Protein AF-A0A7V5XCW7-F1 (afdb_monomer_lite)

pLDDT: mean 86.83, std 17.95, range [37.19, 98.44]

Sequence (97 aa):
MDGVPGKDADSRPETGFDDSINLLIADVEACLPAAGDDREAQLQREVFRERCNQALALAKRLGRAAEQERMLLDGDAYRARHALMLSRDFFWRRARR

Secondary structure (DSSP, 8-state):
----------------HHHHHHHHHHHHHHHTTTS--SHHHHHHHHHHHHHHHHHHHHHHHHTT--HHHHHHHHHHHHHHHHHHHHHHHHHHHHHT-

Foldseek 3Di:
DDDDPDDPPVCPPPQQLQSLLVVLLVLLVVLLVQLDDDPVSVVLVVQLVVLSVQSVVLSVCCVVDDPVVVVVCVVVSVVSSVSSVVSNVNSVVSSVD

Structure (mmCIF, N/CA/C/O backbone):
data_AF-A0A7V5XCW7-F1
#
_entry.id   AF-A0A7V5XCW7-F1
#
loop_
_atom_site.group_PDB
_atom_site.id
_atom_site.type_symbol
_atom_site.label_atom_id
_atom_site.label_alt_id
_atom_site.label_comp_id
_atom_site.label_asym_id
_atom_site.label_entity_id
_atom_site.label_seq_id
_atom_site.pdbx_PDB_ins_code
_atom_site.Cartn_x
_atom_site.Cartn_y
_atom_site.Cartn_z
_atom_site.occupancy
_atom_site.B_iso_or_equiv
_atom_site.auth_seq_id
_atom_site.auth_comp_id
_atom_site.auth_asym_id
_atom_site.auth_atom_id
_atom_site.pdbx_PDB_model_num
ATOM 1 N N . MET A 1 1 ? 19.896 -41.945 -25.367 1.0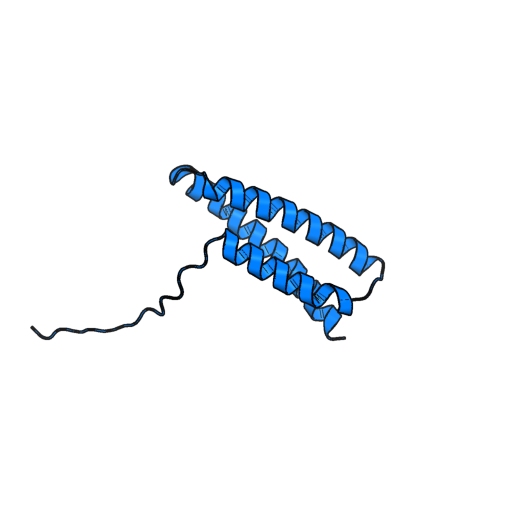0 49.53 1 MET A N 1
ATOM 2 C CA . MET A 1 1 ? 19.901 -40.552 -24.872 1.00 49.53 1 MET A CA 1
ATOM 3 C C . MET A 1 1 ? 18.535 -40.344 -24.258 1.00 49.53 1 MET A C 1
ATOM 5 O O . MET A 1 1 ? 17.605 -39.962 -24.957 1.00 49.53 1 MET A O 1
ATOM 9 N N . ASP A 1 2 ? 18.399 -40.764 -23.005 1.00 43.19 2 ASP A N 1
ATOM 10 C CA . ASP A 1 2 ? 17.142 -40.724 -22.269 1.00 43.19 2 ASP A CA 1
ATOM 11 C C . ASP A 1 2 ? 16.790 -39.277 -21.930 1.00 43.19 2 ASP A C 1
ATOM 13 O O . ASP A 1 2 ? 17.594 -38.541 -21.355 1.00 43.19 2 ASP A O 1
ATOM 17 N N . GLY A 1 3 ? 15.594 -38.863 -22.341 1.00 46.16 3 GLY A N 1
ATOM 18 C CA . GLY A 1 3 ? 15.017 -37.593 -21.941 1.00 46.16 3 GLY A CA 1
ATOM 19 C C . GLY A 1 3 ? 14.700 -37.619 -20.452 1.00 46.16 3 GLY A C 1
ATOM 20 O O . GLY A 1 3 ? 14.084 -38.561 -19.959 1.00 46.16 3 GLY A O 1
ATOM 21 N N . VAL A 1 4 ? 15.079 -36.558 -19.748 1.00 52.47 4 VAL A N 1
ATOM 22 C CA . VAL A 1 4 ? 14.533 -36.259 -18.425 1.00 52.47 4 VAL A CA 1
ATOM 23 C C . VAL A 1 4 ? 13.546 -35.104 -18.598 1.00 52.47 4 VAL A C 1
ATOM 25 O O . VAL A 1 4 ? 13.971 -33.951 -18.670 1.00 52.47 4 VAL A O 1
ATOM 28 N N . PRO A 1 5 ? 12.231 -35.373 -18.692 1.00 53.19 5 PRO A N 1
ATOM 29 C CA . PRO A 1 5 ? 11.217 -34.362 -18.473 1.00 53.19 5 PRO A CA 1
ATOM 30 C C . PRO A 1 5 ? 11.036 -34.262 -16.961 1.00 53.19 5 PRO A C 1
ATOM 32 O O . PRO A 1 5 ? 10.485 -35.147 -16.311 1.00 53.19 5 PRO A O 1
ATOM 35 N N . GLY A 1 6 ? 11.594 -33.215 -16.375 1.00 43.28 6 GLY A N 1
ATOM 36 C CA . GLY A 1 6 ? 11.592 -33.071 -14.933 1.00 43.28 6 GLY A CA 1
ATOM 37 C C . GLY A 1 6 ? 11.821 -31.633 -14.554 1.00 43.28 6 GLY A C 1
ATOM 38 O O . GLY A 1 6 ? 12.947 -31.231 -14.286 1.00 43.28 6 GLY A O 1
ATOM 39 N N . LYS A 1 7 ? 10.736 -30.872 -14.508 1.00 42.09 7 LYS A N 1
ATOM 40 C CA . LYS A 1 7 ? 10.127 -30.461 -13.243 1.00 42.09 7 LYS A CA 1
ATOM 41 C C . LYS A 1 7 ? 9.229 -29.290 -13.580 1.00 42.09 7 LYS A C 1
ATOM 43 O O . LYS A 1 7 ? 9.715 -28.239 -13.989 1.00 42.09 7 LYS A O 1
ATOM 48 N N . ASP A 1 8 ? 7.935 -29.507 -13.408 1.00 43.16 8 ASP A N 1
ATOM 49 C CA . ASP A 1 8 ? 6.934 -28.466 -13.281 1.00 43.16 8 ASP A CA 1
ATOM 50 C C . ASP A 1 8 ? 7.427 -27.471 -12.222 1.00 43.16 8 ASP A C 1
ATOM 52 O O . ASP A 1 8 ? 7.247 -27.647 -11.015 1.00 43.16 8 ASP A O 1
ATOM 56 N N . ALA A 1 9 ? 8.157 -26.451 -12.670 1.00 42.97 9 ALA A N 1
ATOM 57 C CA . ALA A 1 9 ? 8.359 -25.234 -11.920 1.00 42.97 9 ALA A CA 1
ATOM 58 C C . ALA A 1 9 ? 6.996 -24.568 -11.951 1.00 42.97 9 ALA A C 1
ATOM 60 O O . ALA A 1 9 ? 6.694 -23.853 -12.899 1.00 42.97 9 ALA A O 1
ATOM 61 N N . ASP A 1 10 ? 6.171 -24.975 -10.985 1.00 41.22 10 ASP A N 1
ATOM 62 C CA . ASP A 1 10 ? 4.922 -24.396 -10.505 1.00 41.22 10 ASP A CA 1
ATOM 63 C C . ASP A 1 10 ? 4.729 -22.981 -11.067 1.00 41.22 10 ASP A C 1
ATOM 65 O O . ASP A 1 10 ? 5.077 -21.973 -10.450 1.00 41.22 10 ASP A O 1
ATOM 69 N N . SER A 1 11 ? 4.272 -22.925 -12.321 1.00 37.19 11 SER A N 1
ATOM 70 C CA . SER A 1 11 ? 4.195 -21.702 -13.110 1.00 37.19 11 SER A CA 1
ATOM 71 C C . SER A 1 11 ? 2.888 -21.044 -12.735 1.00 37.19 11 SER A C 1
ATOM 73 O O . SER A 1 11 ? 1.971 -20.902 -13.542 1.00 37.19 11 SER A O 1
ATOM 75 N N . ARG A 1 12 ? 2.785 -20.647 -11.465 1.00 41.91 12 ARG A N 1
ATOM 76 C CA . ARG A 1 12 ? 1.958 -19.490 -11.171 1.00 41.91 12 ARG A CA 1
ATOM 77 C C . ARG A 1 12 ? 2.569 -18.380 -12.018 1.00 41.91 12 ARG A C 1
ATOM 79 O O . ARG A 1 12 ? 3.784 -18.189 -11.917 1.00 41.91 12 ARG A O 1
ATOM 86 N N . PRO A 1 13 ? 1.797 -17.709 -12.889 1.00 43.00 13 PRO A N 1
ATOM 87 C CA . PRO A 1 13 ? 2.320 -16.526 -13.551 1.00 43.00 13 PRO A CA 1
ATOM 88 C C . PRO A 1 13 ? 2.901 -15.655 -12.440 1.00 43.00 13 PRO A C 1
ATOM 90 O O . PRO A 1 13 ? 2.238 -15.496 -11.411 1.00 43.00 13 PRO A O 1
ATOM 93 N N . GLU A 1 14 ? 4.148 -15.194 -12.584 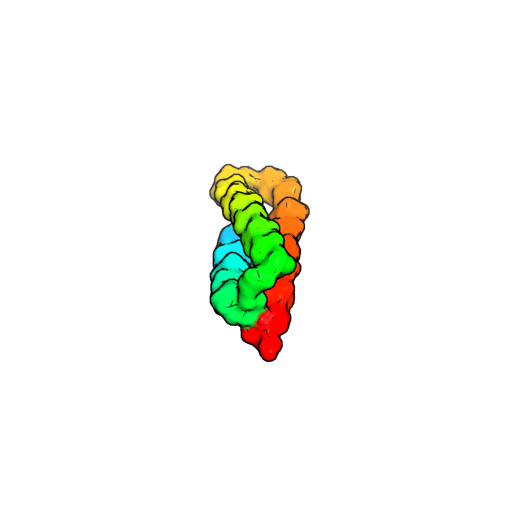1.00 53.34 14 GLU A N 1
ATOM 94 C CA . GLU A 1 14 ? 4.660 -14.140 -11.712 1.00 53.34 14 GLU A CA 1
ATOM 95 C C . GLU A 1 14 ? 3.598 -13.047 -11.746 1.00 53.34 14 GLU A C 1
ATOM 97 O O . GLU A 1 14 ? 3.415 -12.386 -12.770 1.00 53.34 14 GLU A O 1
ATOM 102 N N . THR A 1 15 ? 2.798 -12.946 -10.683 1.00 61.91 15 THR A N 1
ATOM 103 C CA . THR A 1 15 ? 1.733 -11.959 -10.635 1.00 61.91 15 THR A CA 1
ATOM 104 C C . THR A 1 15 ? 2.432 -10.624 -10.756 1.00 61.91 15 THR A C 1
ATOM 106 O O . THR A 1 15 ? 3.366 -10.325 -9.997 1.00 61.91 15 THR A O 1
ATOM 109 N N . GLY A 1 16 ? 2.043 -9.858 -11.777 1.00 78.44 16 GLY A N 1
ATOM 110 C CA . GLY A 1 16 ? 2.671 -8.580 -12.057 1.00 78.44 16 GLY A CA 1
ATOM 111 C C . GLY A 1 16 ? 2.651 -7.720 -10.797 1.00 78.44 16 GLY A C 1
ATOM 112 O O . GLY A 1 16 ? 1.798 -7.890 -9.925 1.00 78.44 16 GLY A O 1
ATOM 113 N N . PHE A 1 17 ? 3.601 -6.791 -10.672 1.00 86.44 17 PHE A N 1
ATOM 114 C CA . PHE A 1 17 ? 3.637 -5.885 -9.521 1.00 86.44 17 PHE A CA 1
ATOM 115 C C . PHE A 1 17 ? 2.260 -5.253 -9.242 1.00 86.44 17 PHE A C 1
ATOM 117 O O . PHE A 1 17 ? 1.843 -5.221 -8.092 1.00 86.44 17 PHE A O 1
ATOM 124 N N . ASP A 1 18 ? 1.540 -4.845 -10.291 1.00 89.19 18 ASP A N 1
ATOM 125 C CA . ASP A 1 18 ? 0.183 -4.297 -10.200 1.00 89.19 18 ASP A CA 1
ATOM 126 C C . ASP A 1 18 ? -0.808 -5.279 -9.547 1.00 89.19 18 ASP A C 1
ATOM 128 O O . ASP A 1 18 ? -1.398 -4.967 -8.514 1.00 89.19 18 ASP A O 1
ATOM 132 N N . ASP A 1 19 ? -0.904 -6.511 -10.056 1.00 89.44 19 ASP A N 1
ATOM 133 C CA . ASP A 1 19 ? -1.762 -7.556 -9.478 1.00 89.44 19 ASP A CA 1
ATOM 134 C C . ASP A 1 19 ? -1.418 -7.823 -8.009 1.00 89.44 19 ASP A C 1
ATOM 136 O O . ASP A 1 19 ? -2.298 -7.925 -7.155 1.00 89.44 19 ASP A O 1
ATOM 140 N N . SER A 1 20 ? -0.123 -7.891 -7.690 1.00 90.50 20 SER A N 1
ATOM 141 C CA . SER A 1 20 ? 0.347 -8.109 -6.323 1.00 90.50 20 SER A CA 1
ATOM 142 C C . SER A 1 20 ? -0.041 -6.969 -5.379 1.00 90.50 20 SER A C 1
ATOM 144 O O . SER A 1 20 ? -0.331 -7.238 -4.213 1.00 90.50 20 SER A O 1
ATOM 146 N N . ILE A 1 21 ? -0.022 -5.718 -5.841 1.00 94.88 21 ILE A N 1
ATOM 147 C CA . ILE A 1 21 ? -0.448 -4.559 -5.052 1.00 94.88 21 ILE A CA 1
ATOM 148 C C . ILE A 1 21 ? -1.966 -4.573 -4.872 1.00 94.88 21 ILE A C 1
ATOM 150 O O . ILE A 1 21 ? -2.429 -4.415 -3.745 1.00 94.88 21 ILE A O 1
ATOM 154 N N . ASN A 1 22 ? -2.732 -4.832 -5.932 1.00 95.12 22 ASN A N 1
ATOM 155 C CA . ASN A 1 22 ? -4.194 -4.876 -5.865 1.00 95.12 22 ASN A CA 1
ATOM 156 C C . ASN A 1 22 ? -4.694 -5.974 -4.914 1.00 95.12 22 ASN A C 1
ATOM 158 O O . ASN A 1 22 ? -5.590 -5.725 -4.109 1.00 95.12 22 ASN A O 1
ATOM 162 N N . LEU A 1 23 ? -4.065 -7.155 -4.931 1.00 95.00 23 LEU A N 1
ATOM 163 C CA . LEU A 1 23 ? -4.359 -8.226 -3.973 1.00 95.00 23 LEU A CA 1
ATOM 164 C C . LEU A 1 23 ? -4.043 -7.810 -2.528 1.00 95.00 23 LEU A C 1
ATOM 166 O O . LEU A 1 23 ? -4.860 -8.023 -1.637 1.00 95.00 23 LEU A O 1
ATOM 170 N N . LEU A 1 24 ? -2.894 -7.168 -2.287 1.00 95.62 24 LEU A N 1
ATOM 171 C CA . LEU A 1 24 ? -2.534 -6.687 -0.947 1.00 95.62 24 LEU A CA 1
ATOM 172 C C . LEU A 1 24 ? -3.490 -5.602 -0.436 1.00 95.62 24 LEU A C 1
ATOM 174 O O . LEU A 1 24 ? -3.811 -5.592 0.751 1.00 95.62 24 LEU A O 1
ATOM 178 N N . ILE A 1 25 ? -3.935 -4.691 -1.303 1.00 97.69 25 ILE A N 1
ATOM 179 C CA . ILE A 1 25 ? -4.916 -3.658 -0.951 1.00 97.69 25 ILE A CA 1
ATOM 180 C C . ILE A 1 25 ? -6.236 -4.319 -0.551 1.00 97.69 25 ILE A C 1
ATOM 182 O O . ILE A 1 25 ? -6.737 -4.040 0.538 1.00 97.69 25 ILE A O 1
ATOM 186 N N . ALA A 1 26 ? -6.741 -5.247 -1.368 1.00 97.69 26 ALA A N 1
ATOM 187 C CA . ALA A 1 26 ? -7.981 -5.966 -1.088 1.00 97.69 26 ALA A CA 1
ATOM 188 C C . ALA A 1 26 ? -7.920 -6.744 0.243 1.00 97.69 26 ALA A C 1
ATOM 190 O O . ALA A 1 26 ? -8.860 -6.688 1.039 1.00 97.69 26 ALA A O 1
ATOM 191 N N . ASP A 1 27 ? -6.795 -7.409 0.531 1.00 96.56 27 ASP A N 1
ATOM 192 C CA . ASP A 1 27 ? -6.573 -8.118 1.799 1.00 96.56 27 ASP A CA 1
ATOM 193 C C . ASP A 1 27 ? -6.656 -7.181 3.015 1.00 96.56 27 ASP A C 1
ATOM 195 O O . ASP A 1 27 ? -7.213 -7.536 4.060 1.00 96.56 27 ASP A O 1
ATOM 199 N N . VAL A 1 28 ? -6.092 -5.974 2.901 1.00 97.06 28 VAL A N 1
ATOM 200 C CA . VAL A 1 28 ? -6.156 -4.967 3.967 1.00 97.06 28 VAL A CA 1
ATOM 201 C C . VAL A 1 28 ? -7.585 -4.454 4.123 1.00 97.06 28 VAL A C 1
ATOM 203 O O . VAL A 1 28 ? -8.089 -4.405 5.246 1.00 97.06 28 VAL A O 1
ATOM 206 N N . GLU A 1 29 ? -8.242 -4.099 3.016 1.00 97.62 29 GLU A N 1
ATOM 207 C CA . GLU A 1 29 ? -9.613 -3.577 2.991 1.00 97.62 29 GLU A CA 1
ATOM 208 C C . GLU A 1 29 ? -10.609 -4.539 3.642 1.00 97.62 29 GLU A C 1
ATOM 210 O O . GLU A 1 29 ? -11.457 -4.103 4.421 1.00 97.62 29 GLU A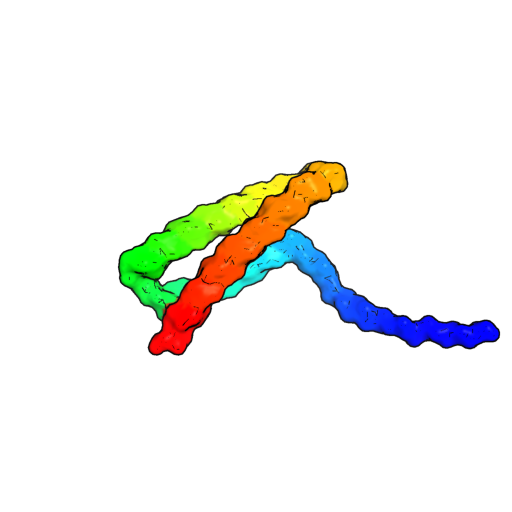 O 1
ATOM 215 N N . ALA A 1 30 ? -10.447 -5.847 3.431 1.00 96.75 30 ALA A N 1
ATOM 216 C CA . ALA A 1 30 ? -11.262 -6.872 4.078 1.00 96.75 30 ALA A CA 1
ATOM 217 C C . ALA A 1 30 ? -11.152 -6.862 5.618 1.00 96.75 30 ALA A C 1
ATOM 219 O O . ALA A 1 30 ? -12.105 -7.218 6.312 1.00 96.75 30 ALA A O 1
ATOM 220 N N . CYS A 1 31 ? -10.014 -6.430 6.172 1.00 96.31 31 CYS A N 1
ATOM 221 C CA . CYS A 1 31 ? -9.794 -6.354 7.620 1.00 96.31 31 CYS A CA 1
ATOM 222 C C . CYS A 1 31 ? -10.314 -5.045 8.237 1.00 96.31 31 CYS A C 1
ATOM 224 O O . CYS A 1 31 ? -10.542 -4.973 9.448 1.00 96.31 31 CYS A O 1
ATOM 226 N N . LEU A 1 32 ? -10.492 -3.994 7.430 1.00 95.75 32 LEU A N 1
ATOM 227 C CA . LEU A 1 32 ? -10.792 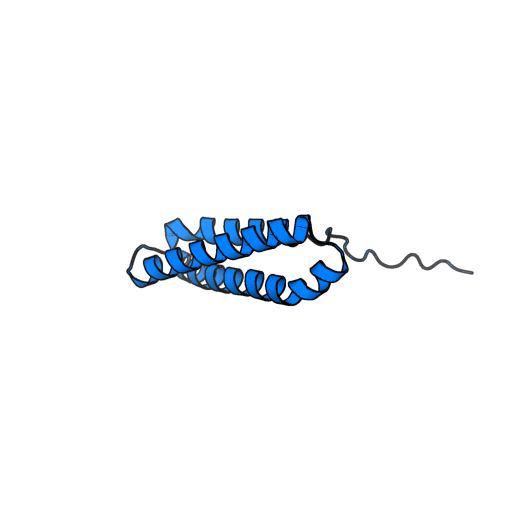-2.645 7.906 1.00 95.75 32 LEU A CA 1
ATOM 228 C C . LEU A 1 32 ? -12.074 -2.536 8.753 1.00 95.75 32 LEU A C 1
ATOM 230 O O . LEU A 1 32 ? -12.017 -1.829 9.760 1.00 95.75 32 LEU A O 1
ATOM 234 N N . PRO A 1 33 ? -13.211 -3.184 8.433 1.00 95.19 33 PRO A N 1
ATOM 235 C CA . PRO A 1 33 ? -14.426 -3.058 9.246 1.00 95.19 33 PRO A CA 1
ATOM 236 C C . PRO A 1 33 ? -14.270 -3.618 10.667 1.00 95.19 33 PRO A C 1
ATOM 238 O O . PRO A 1 33 ? -14.819 -3.064 11.614 1.00 95.19 33 PRO A O 1
ATOM 241 N N . ALA A 1 34 ? -13.490 -4.692 10.821 1.00 95.25 34 ALA A N 1
ATOM 242 C CA . ALA A 1 34 ? -13.302 -5.391 12.092 1.00 95.25 34 ALA A CA 1
ATOM 243 C C . ALA A 1 34 ? -12.134 -4.842 12.929 1.00 95.25 34 ALA A C 1
ATOM 245 O O . ALA A 1 34 ? -12.015 -5.155 14.107 1.00 95.25 34 ALA A O 1
ATOM 246 N N . ALA A 1 35 ? -11.269 -4.000 12.360 1.00 93.81 35 ALA A N 1
ATOM 247 C CA . ALA A 1 35 ? -10.105 -3.473 13.072 1.00 93.81 35 ALA A CA 1
ATOM 248 C C . ALA A 1 35 ? -10.428 -2.381 14.116 1.00 93.81 35 ALA A C 1
ATOM 250 O O . ALA A 1 35 ? -9.524 -1.890 14.796 1.00 93.81 35 ALA A O 1
ATOM 251 N N . GLY A 1 36 ? -11.695 -1.992 14.265 1.00 93.69 36 GLY A N 1
ATOM 252 C CA . GLY A 1 36 ? -12.126 -0.919 15.161 1.00 93.69 36 GLY A CA 1
ATOM 253 C C . GLY A 1 36 ? -11.810 0.485 14.633 1.00 93.69 36 GLY A C 1
ATOM 254 O O . GLY A 1 36 ? -11.325 0.662 13.511 1.00 93.69 36 GLY A O 1
ATOM 255 N N . ASP A 1 37 ? -12.117 1.485 15.458 1.00 95.44 37 ASP A N 1
ATOM 256 C CA . ASP A 1 37 ? -12.126 2.899 15.057 1.00 95.44 37 ASP A CA 1
ATOM 257 C C . ASP A 1 37 ? -11.537 3.831 16.130 1.00 95.44 37 ASP A C 1
ATOM 259 O O . ASP A 1 37 ? -11.964 4.967 16.313 1.00 95.44 37 ASP A O 1
ATOM 263 N N . ASP A 1 38 ? -10.558 3.336 16.893 1.00 96.12 38 ASP A N 1
ATOM 264 C CA . ASP A 1 38 ? -9.792 4.205 17.786 1.00 96.12 38 ASP A CA 1
ATOM 265 C C . ASP A 1 38 ? -8.799 5.083 17.009 1.00 96.12 38 ASP A C 1
ATOM 267 O O . ASP A 1 38 ? -8.546 4.900 15.816 1.00 96.12 38 ASP A O 1
ATOM 271 N N . ARG A 1 39 ? -8.206 6.049 17.715 1.00 97.44 39 ARG A N 1
ATOM 272 C CA . ARG A 1 39 ? -7.269 7.014 17.132 1.00 97.44 39 ARG A CA 1
ATOM 273 C C . ARG A 1 39 ? -6.092 6.349 16.412 1.00 97.44 39 ARG A C 1
ATOM 275 O O . ARG A 1 39 ? -5.647 6.860 15.390 1.00 97.44 39 ARG A O 1
ATOM 282 N N . GLU A 1 40 ? -5.569 5.241 16.932 1.00 97.38 40 GLU A N 1
ATOM 283 C CA . GLU A 1 40 ? -4.458 4.533 16.292 1.00 97.38 40 GLU A CA 1
ATOM 284 C C . GLU A 1 40 ? -4.923 3.880 14.987 1.00 97.38 40 GLU A C 1
ATOM 286 O O . GLU A 1 40 ? -4.270 4.036 13.956 1.00 97.38 40 GLU A O 1
ATOM 291 N N . ALA A 1 41 ? -6.083 3.216 15.004 1.00 96.38 41 ALA A N 1
ATOM 292 C CA . ALA A 1 41 ? -6.681 2.636 13.807 1.00 96.38 41 ALA A CA 1
ATOM 293 C C . ALA A 1 41 ? -6.956 3.702 12.734 1.00 96.38 41 ALA A C 1
ATOM 295 O O . ALA A 1 41 ? -6.680 3.464 11.559 1.00 96.38 41 ALA A O 1
ATOM 296 N N . GLN A 1 42 ? -7.434 4.887 13.122 1.00 97.69 42 GLN A N 1
ATOM 297 C CA . GLN A 1 42 ? -7.654 6.009 12.203 1.00 97.69 42 GLN A CA 1
ATOM 298 C C . GLN A 1 42 ? -6.351 6.493 11.555 1.00 97.69 42 GLN A C 1
ATOM 300 O O . GLN A 1 42 ? -6.274 6.564 10.329 1.00 97.69 42 GLN A O 1
ATOM 305 N N . LEU A 1 43 ? -5.293 6.715 12.343 1.00 98.06 43 LEU A N 1
ATOM 306 C CA . LEU A 1 43 ? -3.976 7.094 11.811 1.00 98.06 43 LEU A CA 1
ATOM 307 C C . LEU A 1 43 ? -3.414 6.026 10.863 1.00 98.06 43 LEU A C 1
ATOM 309 O O . LEU A 1 43 ? -2.880 6.341 9.801 1.00 98.06 43 LEU A O 1
ATOM 313 N N . GLN A 1 44 ? -3.571 4.743 11.198 1.00 98.19 44 GLN A N 1
ATOM 314 C CA . GLN A 1 44 ? -3.127 3.661 10.320 1.00 98.19 44 GLN A CA 1
ATOM 315 C C . GLN A 1 44 ? -3.952 3.572 9.027 1.00 98.19 44 GLN A C 1
ATOM 317 O O . GLN A 1 44 ? -3.408 3.165 8.000 1.00 98.19 44 GLN A O 1
ATOM 322 N N . ARG A 1 45 ? -5.234 3.976 9.025 1.00 98.31 45 ARG A N 1
ATOM 323 C CA . ARG A 1 45 ? -6.058 4.044 7.799 1.00 98.31 45 ARG A CA 1
ATOM 324 C C . ARG A 1 45 ? -5.566 5.148 6.871 1.00 98.31 45 ARG A C 1
ATOM 326 O O . ARG A 1 45 ? -5.506 4.936 5.662 1.00 98.31 45 ARG A O 1
ATOM 333 N N . GLU A 1 46 ? -5.189 6.298 7.423 1.00 98.19 46 GLU A N 1
ATOM 334 C CA . GLU A 1 46 ? -4.587 7.394 6.655 1.00 98.19 46 GLU A CA 1
ATOM 335 C C . GLU A 1 46 ? -3.253 6.963 6.038 1.00 98.19 46 GLU A C 1
ATOM 337 O O . GLU A 1 46 ? -3.051 7.107 4.832 1.00 98.19 46 GLU A O 1
ATOM 342 N N . VAL A 1 47 ? -2.383 6.334 6.835 1.00 98.12 47 VAL A N 1
ATOM 343 C CA . VAL A 1 47 ? -1.105 5.780 6.361 1.00 98.12 47 VAL A CA 1
ATOM 344 C C . VAL A 1 47 ? -1.322 4.716 5.281 1.00 98.12 47 VAL A C 1
ATOM 346 O O . VAL A 1 47 ? -0.610 4.701 4.278 1.00 98.12 47 VAL A O 1
ATOM 349 N N . PHE A 1 48 ? -2.304 3.830 5.453 1.00 98.38 48 PHE A N 1
ATOM 350 C CA . PHE A 1 48 ? -2.657 2.833 4.444 1.00 98.38 48 PHE A CA 1
ATOM 351 C C . PHE A 1 48 ? -3.133 3.480 3.140 1.00 98.38 48 PHE A C 1
ATOM 353 O O . PHE A 1 48 ? -2.661 3.093 2.072 1.00 98.38 48 PHE A O 1
ATOM 360 N N . ARG A 1 49 ? -3.999 4.498 3.212 1.00 98.44 49 ARG A N 1
ATOM 361 C CA . ARG A 1 49 ? -4.472 5.234 2.032 1.00 98.44 49 ARG A CA 1
ATOM 362 C C . ARG A 1 49 ? -3.314 5.866 1.262 1.00 98.44 49 ARG A C 1
ATOM 364 O O . ARG A 1 49 ? -3.257 5.747 0.042 1.00 98.44 49 ARG A O 1
ATOM 371 N N . GLU A 1 50 ? -2.373 6.485 1.968 1.00 98.25 50 GLU A N 1
ATOM 372 C CA . GLU A 1 50 ? -1.192 7.079 1.339 1.00 98.25 50 GLU A CA 1
ATOM 373 C C . GLU A 1 50 ? -0.299 6.017 0.678 1.00 98.25 50 GLU A C 1
ATOM 375 O O . GLU A 1 50 ? 0.113 6.175 -0.472 1.00 98.25 50 GLU A O 1
ATOM 380 N N . ARG A 1 51 ? -0.076 4.877 1.343 1.00 97.88 51 ARG A N 1
ATOM 381 C CA . ARG A 1 51 ? 0.661 3.741 0.759 1.00 97.88 51 ARG A CA 1
ATOM 382 C C . ARG A 1 51 ? -0.018 3.198 -0.501 1.00 97.88 51 ARG A C 1
ATOM 384 O O . ARG A 1 51 ? 0.682 2.882 -1.460 1.00 97.88 51 ARG A O 1
ATOM 391 N N . CYS A 1 52 ? -1.352 3.125 -0.526 1.00 98.12 52 CYS A N 1
ATOM 392 C CA . CYS A 1 52 ? -2.108 2.727 -1.719 1.00 98.12 52 CYS A CA 1
ATOM 393 C C . CYS A 1 52 ? -1.860 3.697 -2.874 1.00 98.12 52 CYS A C 1
ATOM 395 O O . CYS A 1 52 ? -1.508 3.266 -3.969 1.00 98.12 52 CYS A O 1
ATOM 397 N N . ASN A 1 53 ? -1.977 5.005 -2.624 1.00 98.00 53 ASN A N 1
ATOM 398 C CA . ASN A 1 53 ? -1.745 6.028 -3.645 1.00 98.00 53 ASN A CA 1
ATOM 399 C C . ASN A 1 53 ? -0.338 5.913 -4.249 1.00 98.00 53 ASN A C 1
ATOM 401 O O . ASN A 1 53 ? -0.184 5.914 -5.472 1.00 98.00 53 ASN A O 1
ATOM 405 N N . GLN A 1 54 ? 0.682 5.763 -3.401 1.00 96.50 54 GLN A N 1
ATOM 406 C CA . GLN A 1 54 ? 2.075 5.620 -3.827 1.00 96.50 54 GLN A CA 1
ATOM 407 C C . GLN A 1 54 ? 2.300 4.337 -4.634 1.00 96.50 54 GLN A C 1
ATOM 409 O O . GLN A 1 54 ? 2.920 4.374 -5.699 1.00 96.50 54 GLN A O 1
ATOM 414 N N . ALA A 1 55 ? 1.767 3.207 -4.164 1.00 96.44 55 ALA A N 1
ATOM 415 C CA . ALA A 1 55 ? 1.917 1.921 -4.831 1.00 96.44 55 ALA A CA 1
ATOM 416 C C . ALA A 1 55 ? 1.217 1.886 -6.200 1.00 96.44 55 ALA A C 1
ATOM 418 O O . ALA A 1 55 ? 1.812 1.436 -7.178 1.00 96.44 55 ALA A O 1
ATOM 419 N N . LEU A 1 56 ? -0.004 2.420 -6.298 1.00 96.38 56 LEU A N 1
ATOM 420 C CA . LEU A 1 56 ? -0.759 2.498 -7.553 1.00 96.38 56 LEU A CA 1
ATOM 421 C C . LEU A 1 56 ? -0.110 3.466 -8.553 1.00 96.38 56 LEU A C 1
ATOM 423 O O . LEU A 1 56 ? -0.040 3.179 -9.750 1.00 96.38 56 LEU A O 1
ATOM 427 N N . ALA A 1 57 ? 0.423 4.598 -8.081 1.00 95.38 57 ALA A N 1
ATOM 428 C CA . ALA A 1 57 ? 1.186 5.514 -8.926 1.00 95.38 57 ALA A CA 1
ATOM 429 C C . ALA A 1 57 ? 2.447 4.840 -9.492 1.00 95.38 57 ALA A C 1
ATOM 431 O O . ALA A 1 57 ? 2.743 4.976 -10.684 1.00 95.38 57 ALA A O 1
ATOM 432 N N . LEU A 1 58 ? 3.157 4.070 -8.662 1.00 95.12 58 LEU A N 1
ATOM 433 C CA . LEU A 1 58 ? 4.321 3.300 -9.089 1.00 95.12 58 LEU A CA 1
ATOM 434 C C . LEU A 1 58 ? 3.942 2.192 -10.080 1.00 95.12 58 LEU A C 1
ATOM 436 O O . LEU A 1 58 ? 4.619 2.043 -11.096 1.00 95.12 58 LEU A O 1
ATOM 440 N N . ALA A 1 59 ? 2.843 1.469 -9.847 1.00 93.00 59 ALA A N 1
ATOM 441 C CA . ALA A 1 59 ? 2.348 0.434 -10.757 1.00 93.00 59 ALA A CA 1
ATOM 442 C C . ALA A 1 59 ? 2.036 1.014 -12.144 1.00 93.00 59 ALA A C 1
ATOM 444 O O . ALA A 1 59 ? 2.507 0.503 -13.162 1.00 93.00 59 ALA A O 1
ATOM 445 N N . LYS A 1 60 ? 1.351 2.164 -12.185 1.00 92.62 60 LYS A N 1
ATOM 446 C CA . LYS A 1 60 ? 1.070 2.896 -13.427 1.00 92.62 60 LYS A CA 1
ATOM 447 C C . LYS A 1 60 ? 2.343 3.318 -14.164 1.00 92.62 60 LYS A C 1
ATOM 449 O O . LYS A 1 60 ? 2.379 3.264 -15.394 1.00 92.62 60 LYS A O 1
ATOM 454 N N . ARG A 1 61 ? 3.373 3.761 -13.434 1.00 92.00 61 ARG A N 1
ATOM 455 C CA . ARG A 1 61 ? 4.671 4.135 -14.013 1.00 92.00 61 ARG A CA 1
ATOM 456 C C . ARG A 1 61 ? 5.389 2.911 -14.582 1.00 92.00 61 ARG A C 1
ATOM 458 O O . ARG A 1 61 ? 5.795 2.938 -15.739 1.00 92.00 61 ARG A O 1
ATOM 465 N N . LEU A 1 62 ? 5.464 1.824 -13.817 1.00 90.00 62 LEU A N 1
ATOM 466 C CA . LEU A 1 62 ? 6.080 0.560 -14.231 1.00 90.00 62 LEU A CA 1
ATOM 467 C C . LEU A 1 62 ? 5.404 -0.067 -15.456 1.00 90.00 62 LEU A C 1
ATOM 469 O O . LEU A 1 62 ? 6.096 -0.655 -16.282 1.00 90.00 62 LEU A O 1
ATOM 473 N N . GLY A 1 63 ? 4.084 0.084 -15.606 1.00 87.81 63 GLY A N 1
ATOM 474 C CA . GLY A 1 63 ? 3.341 -0.389 -16.781 1.00 87.81 63 GLY A CA 1
ATOM 475 C C . GLY A 1 63 ? 3.679 0.342 -18.087 1.00 87.81 63 GLY A C 1
ATOM 476 O O . GLY A 1 63 ? 3.322 -0.132 -19.161 1.00 87.81 63 GLY A O 1
ATOM 477 N N . ARG A 1 64 ? 4.365 1.491 -18.013 1.00 89.38 64 ARG A N 1
ATOM 478 C CA . ARG A 1 64 ? 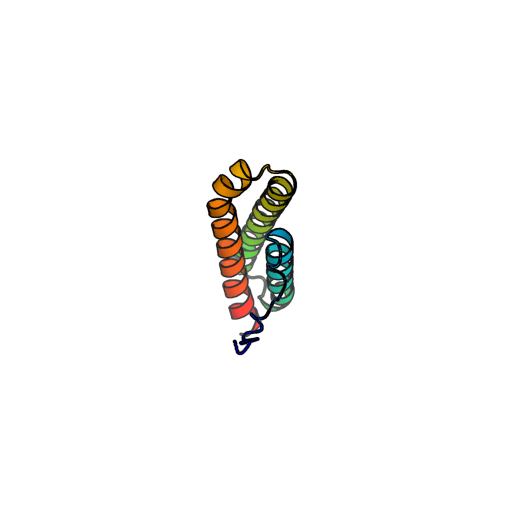4.804 2.297 -19.169 1.00 89.38 64 ARG A CA 1
ATOM 479 C C . ARG A 1 64 ? 6.326 2.386 -19.299 1.00 89.38 64 ARG A C 1
ATOM 481 O O . ARG A 1 64 ? 6.814 2.960 -20.268 1.00 89.38 64 ARG A O 1
ATOM 488 N N . ALA A 1 65 ? 7.054 1.873 -18.312 1.00 88.19 65 ALA A N 1
ATOM 489 C CA . ALA A 1 65 ? 8.496 2.006 -18.209 1.00 88.19 65 ALA A CA 1
ATOM 490 C C . ALA A 1 65 ? 9.215 1.076 -19.194 1.00 88.19 65 ALA A C 1
ATOM 492 O O . ALA A 1 65 ? 8.849 -0.091 -19.358 1.00 88.19 65 ALA A O 1
ATOM 493 N N . ALA A 1 66 ? 10.287 1.585 -19.802 1.00 89.38 66 ALA A N 1
ATOM 494 C CA . ALA A 1 66 ? 11.240 0.756 -20.532 1.00 89.38 66 ALA A CA 1
ATOM 495 C C . ALA A 1 66 ? 11.997 -0.172 -19.565 1.00 89.38 66 ALA A C 1
ATOM 497 O O . ALA A 1 66 ? 12.088 0.101 -18.368 1.00 89.38 66 ALA A O 1
ATOM 498 N N . GLU A 1 67 ? 12.585 -1.255 -20.072 1.00 86.88 67 GLU A N 1
ATOM 499 C CA . GLU A 1 67 ? 13.240 -2.283 -19.249 1.00 86.88 67 GLU A CA 1
ATOM 500 C C . GLU A 1 67 ? 14.323 -1.722 -18.308 1.00 86.88 67 GLU A C 1
ATOM 502 O O . GLU A 1 67 ? 14.350 -2.071 -17.128 1.00 86.88 67 GLU A O 1
ATOM 507 N N . GLN A 1 68 ? 15.146 -0.774 -18.777 1.00 85.81 68 GLN A N 1
ATOM 508 C CA . GLN A 1 68 ? 16.164 -0.134 -17.932 1.00 85.81 68 GLN A CA 1
ATOM 509 C C . GLN A 1 68 ? 15.552 0.688 -16.788 1.00 85.81 68 GLN A C 1
ATOM 511 O O . GLN A 1 68 ? 16.070 0.679 -15.675 1.00 85.81 68 GLN A O 1
ATOM 516 N N . GLU A 1 69 ? 14.434 1.378 -17.032 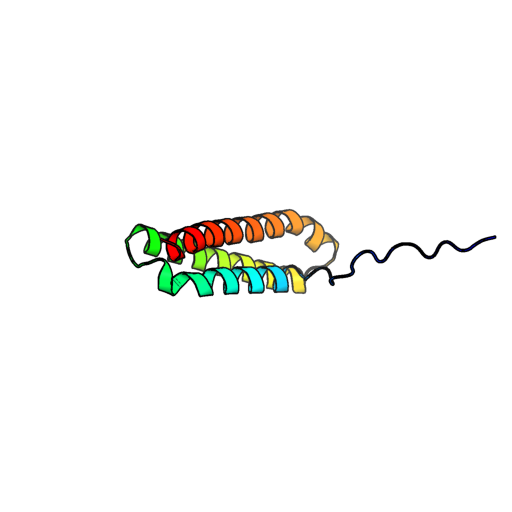1.00 85.56 69 GLU A N 1
ATOM 517 C CA . GLU A 1 69 ? 13.727 2.117 -15.982 1.00 85.56 69 GLU A CA 1
ATOM 518 C C . GLU A 1 69 ? 13.081 1.155 -14.976 1.00 85.56 69 GLU A C 1
ATOM 520 O O . GLU A 1 69 ? 13.108 1.416 -13.775 1.00 85.56 69 GLU A O 1
ATOM 525 N N . ARG A 1 70 ? 12.567 0.005 -15.432 1.00 86.00 70 ARG A N 1
ATOM 526 C CA . ARG A 1 70 ? 12.006 -1.022 -14.539 1.00 86.00 70 ARG A CA 1
ATOM 527 C C . ARG A 1 70 ? 13.052 -1.554 -13.559 1.00 86.00 70 ARG A C 1
ATOM 529 O O . ARG A 1 70 ? 12.736 -1.680 -12.381 1.00 86.00 70 ARG A O 1
ATOM 536 N N . MET A 1 71 ? 14.292 -1.778 -14.004 1.00 87.25 71 MET A N 1
ATOM 537 C CA . MET A 1 71 ? 15.389 -2.208 -13.121 1.00 87.25 71 MET A CA 1
ATOM 538 C C . MET A 1 71 ? 15.709 -1.178 -12.029 1.00 87.25 71 MET A C 1
ATOM 540 O O . MET A 1 71 ? 15.984 -1.549 -10.891 1.00 87.25 71 MET A O 1
ATOM 544 N N . LEU A 1 72 ? 15.639 0.119 -12.344 1.00 89.56 72 LEU A N 1
ATOM 545 C CA . LEU A 1 72 ? 15.871 1.186 -11.362 1.00 89.56 72 LEU A CA 1
ATOM 546 C C . LEU A 1 72 ? 14.741 1.287 -10.327 1.00 89.56 72 LEU A C 1
ATOM 548 O O . LEU A 1 72 ? 14.978 1.674 -9.184 1.00 89.56 72 LEU A O 1
ATOM 552 N N . LEU A 1 73 ? 13.520 0.938 -10.731 1.00 89.88 73 LEU A N 1
ATOM 553 C CA . LEU A 1 73 ? 12.314 1.027 -9.910 1.00 89.88 73 LEU A CA 1
ATOM 554 C C . LEU A 1 73 ? 12.025 -0.237 -9.092 1.00 89.88 73 LEU A C 1
ATOM 556 O O . LEU A 1 73 ? 11.105 -0.227 -8.275 1.00 89.88 73 LEU A O 1
ATOM 560 N N . ASP A 1 74 ? 12.795 -1.311 -9.260 1.00 89.25 74 ASP A N 1
ATOM 561 C CA . ASP A 1 74 ? 12.567 -2.570 -8.543 1.00 89.25 74 ASP A CA 1
ATOM 562 C C . ASP A 1 74 ? 12.662 -2.393 -7.015 1.00 89.25 74 ASP A C 1
ATOM 564 O O . ASP A 1 74 ? 11.808 -2.853 -6.254 1.00 89.25 74 ASP A O 1
ATOM 568 N N . GLY A 1 75 ? 13.629 -1.593 -6.553 1.00 92.94 75 GLY A N 1
ATOM 569 C CA . GLY A 1 75 ? 13.752 -1.244 -5.136 1.00 92.94 75 GLY A CA 1
ATOM 570 C C . GLY A 1 75 ? 12.554 -0.450 -4.598 1.00 92.94 75 GLY A C 1
ATOM 571 O O . GLY A 1 75 ? 12.141 -0.659 -3.455 1.00 92.94 75 GLY A O 1
ATOM 572 N N . ASP A 1 76 ? 11.970 0.438 -5.409 1.00 93.94 76 ASP A N 1
ATOM 573 C CA . ASP A 1 76 ? 10.738 1.153 -5.053 1.00 93.94 76 ASP A CA 1
ATOM 574 C C . ASP A 1 76 ? 9.544 0.196 -4.991 1.00 93.94 76 ASP A C 1
ATOM 576 O O . ASP A 1 76 ? 8.738 0.269 -4.062 1.00 93.94 76 ASP A O 1
ATOM 580 N N . ALA A 1 77 ? 9.463 -0.744 -5.935 1.00 93.25 77 ALA A N 1
ATOM 581 C CA . ALA A 1 77 ? 8.410 -1.750 -5.988 1.00 93.25 77 ALA A CA 1
ATOM 582 C C . ALA A 1 77 ? 8.450 -2.654 -4.748 1.00 93.25 77 ALA A C 1
ATOM 584 O O . ALA A 1 77 ? 7.425 -2.889 -4.099 1.00 93.25 77 ALA A O 1
ATOM 585 N N . TYR A 1 78 ? 9.644 -3.105 -4.357 1.00 93.56 78 TYR A N 1
ATOM 586 C CA . TYR A 1 78 ? 9.842 -3.855 -3.121 1.00 93.56 78 TYR A CA 1
ATOM 587 C C . TYR A 1 78 ? 9.392 -3.055 -1.889 1.00 93.56 78 TYR A C 1
ATOM 589 O O . TYR A 1 78 ? 8.615 -3.556 -1.072 1.00 93.56 78 TYR A O 1
ATOM 597 N N . ARG A 1 79 ? 9.823 -1.789 -1.770 1.00 95.38 79 ARG A N 1
ATOM 598 C CA . ARG A 1 79 ? 9.441 -0.913 -0.648 1.00 95.38 79 ARG A CA 1
ATOM 599 C C . ARG A 1 79 ? 7.931 -0.702 -0.563 1.00 95.38 79 ARG A C 1
ATOM 601 O O . ARG A 1 79 ? 7.376 -0.782 0.533 1.00 95.38 79 ARG A O 1
ATOM 608 N N . ALA A 1 80 ? 7.269 -0.474 -1.695 1.00 96.31 80 ALA A N 1
ATOM 609 C CA . ALA A 1 80 ? 5.823 -0.282 -1.758 1.00 96.31 80 ALA A CA 1
ATOM 610 C C . ALA A 1 80 ? 5.062 -1.539 -1.303 1.00 96.31 80 ALA A C 1
ATOM 612 O O . ALA A 1 80 ? 4.184 -1.445 -0.441 1.00 96.31 80 ALA A O 1
ATOM 613 N N . ARG A 1 81 ? 5.447 -2.728 -1.800 1.00 95.81 81 ARG A N 1
ATOM 614 C CA . ARG A 1 81 ? 4.873 -4.006 -1.337 1.00 95.81 81 ARG A CA 1
ATOM 615 C C . ARG A 1 81 ? 5.070 -4.198 0.160 1.00 95.81 81 ARG A C 1
ATOM 617 O O . ARG A 1 81 ? 4.108 -4.470 0.874 1.00 95.81 81 ARG A O 1
ATOM 624 N N . HIS A 1 82 ? 6.297 -4.020 0.644 1.00 96.75 82 HIS A N 1
ATOM 625 C CA . HIS A 1 82 ? 6.614 -4.199 2.056 1.00 96.75 82 HIS A CA 1
ATOM 626 C C . HIS A 1 82 ? 5.800 -3.246 2.948 1.00 96.75 82 HIS A C 1
ATOM 628 O O . HIS A 1 82 ? 5.257 -3.658 3.971 1.00 96.75 82 HIS A O 1
ATOM 634 N N . ALA A 1 83 ? 5.639 -1.983 2.545 1.00 97.25 83 ALA A N 1
ATOM 635 C CA . ALA A 1 83 ? 4.830 -1.016 3.281 1.00 97.25 83 ALA A CA 1
ATOM 636 C C . ALA A 1 83 ? 3.348 -1.429 3.379 1.00 97.25 83 ALA A C 1
ATOM 638 O O . ALA A 1 83 ? 2.744 -1.285 4.446 1.00 97.25 83 ALA A O 1
ATOM 639 N N . LEU A 1 84 ? 2.764 -1.973 2.307 1.00 97.56 84 LEU A N 1
ATOM 640 C CA . LEU A 1 84 ? 1.394 -2.502 2.332 1.00 97.56 84 LEU A CA 1
ATOM 641 C C . LEU A 1 84 ? 1.275 -3.769 3.185 1.00 97.56 84 LEU A C 1
ATOM 643 O O . LEU A 1 84 ? 0.300 -3.907 3.922 1.00 97.56 84 LEU A O 1
ATOM 647 N N . MET A 1 85 ? 2.277 -4.654 3.168 1.00 97.25 85 MET A N 1
ATOM 648 C CA . MET A 1 85 ? 2.311 -5.823 4.056 1.00 97.25 85 MET A CA 1
ATOM 649 C C . MET A 1 85 ? 2.292 -5.416 5.534 1.00 97.25 85 MET A C 1
ATOM 651 O O . MET A 1 85 ? 1.567 -6.019 6.321 1.00 97.25 85 MET A O 1
ATOM 655 N N . LEU A 1 86 ? 3.006 -4.348 5.909 1.00 97.62 86 LEU A N 1
ATOM 656 C CA . LEU A 1 86 ? 2.953 -3.808 7.272 1.00 97.62 86 LEU A CA 1
ATOM 657 C C . LEU A 1 86 ? 1.551 -3.298 7.642 1.00 97.62 86 LEU A C 1
ATOM 659 O O . LEU A 1 86 ? 1.090 -3.536 8.758 1.00 97.62 86 LEU A O 1
ATOM 663 N N . SER A 1 87 ? 0.854 -2.625 6.716 1.00 97.81 87 SER A N 1
ATOM 664 C CA . SER A 1 87 ? -0.551 -2.237 6.920 1.00 97.81 87 SER A CA 1
ATOM 665 C C . SER A 1 87 ? -1.445 -3.465 7.103 1.00 97.81 87 SER A C 1
ATOM 667 O O . SER A 1 87 ? -2.254 -3.497 8.030 1.00 97.81 87 SER A O 1
ATOM 669 N N . ARG A 1 88 ? -1.269 -4.494 6.267 1.00 97.62 88 ARG A N 1
ATOM 670 C CA . ARG A 1 88 ? -2.033 -5.745 6.353 1.00 97.62 88 ARG A CA 1
ATOM 671 C C . ARG A 1 88 ? -1.850 -6.401 7.708 1.00 97.62 88 ARG A C 1
ATOM 673 O O . ARG A 1 88 ? -2.835 -6.707 8.368 1.00 97.62 88 ARG A O 1
ATOM 680 N N . ASP A 1 89 ? -0.611 -6.573 8.149 1.00 97.75 89 ASP A N 1
ATOM 681 C CA . ASP A 1 89 ? -0.311 -7.239 9.413 1.00 97.75 89 ASP A CA 1
ATOM 682 C C . ASP A 1 89 ? -0.883 -6.474 10.617 1.00 97.75 89 ASP A C 1
ATOM 684 O O . ASP A 1 89 ? -1.384 -7.102 11.553 1.00 97.75 89 ASP A O 1
ATOM 688 N N . PHE A 1 90 ? -0.873 -5.136 10.588 1.00 97.56 90 PHE A N 1
ATOM 689 C CA . PHE A 1 90 ? -1.519 -4.318 11.617 1.00 97.56 90 PHE A CA 1
ATOM 690 C C . PHE A 1 90 ? -3.036 -4.569 11.675 1.00 97.56 90 PHE A C 1
ATOM 692 O O . PHE A 1 90 ? -3.564 -4.951 12.725 1.00 97.56 90 PHE A O 1
ATOM 699 N N . PHE A 1 91 ? -3.739 -4.397 10.550 1.00 97.88 91 PHE A N 1
ATOM 700 C CA . PHE A 1 91 ? -5.201 -4.506 10.514 1.00 97.88 91 PHE A CA 1
ATOM 701 C C . PHE A 1 91 ? -5.691 -5.940 10.711 1.00 97.88 91 PHE A C 1
ATOM 703 O O . PHE A 1 91 ? -6.668 -6.155 11.424 1.00 97.88 91 PHE A O 1
ATOM 710 N N . TRP A 1 92 ? -4.979 -6.929 10.172 1.00 97.19 92 TRP A N 1
ATOM 711 C CA . TRP A 1 92 ? -5.291 -8.345 10.352 1.00 97.19 92 TRP A CA 1
ATOM 712 C C . TRP A 1 92 ? -5.184 -8.779 11.816 1.00 97.19 92 TRP A C 1
ATOM 714 O O . TRP A 1 92 ? -6.056 -9.488 12.316 1.00 97.19 92 TRP A O 1
ATOM 724 N N . ARG A 1 93 ? -4.146 -8.327 12.539 1.00 96.69 93 ARG A N 1
ATOM 725 C CA . ARG A 1 93 ? -4.005 -8.617 13.977 1.00 96.69 93 ARG A CA 1
ATOM 726 C C . ARG A 1 93 ? -5.124 -7.987 14.797 1.00 96.69 93 ARG A C 1
ATOM 728 O O . ARG A 1 93 ? -5.553 -8.595 15.771 1.00 96.69 93 ARG A O 1
ATOM 735 N N . ARG A 1 94 ? -5.581 -6.785 14.431 1.00 95.94 94 ARG A N 1
ATOM 736 C CA . ARG A 1 94 ? -6.696 -6.122 15.124 1.00 95.94 94 ARG A CA 1
ATOM 737 C C . ARG A 1 94 ? -8.048 -6.748 14.812 1.00 95.94 94 ARG A C 1
ATOM 739 O O . ARG A 1 94 ? -8.815 -6.942 15.739 1.00 95.94 94 ARG A O 1
ATOM 746 N N . ALA A 1 95 ? -8.308 -7.129 13.565 1.00 95.69 95 ALA A N 1
ATOM 747 C CA . ALA A 1 95 ? -9.573 -7.739 13.147 1.00 95.69 95 ALA A CA 1
ATOM 748 C C . ALA A 1 95 ? -9.879 -9.102 13.806 1.00 95.69 95 ALA A C 1
ATOM 750 O O . ALA A 1 95 ? -10.987 -9.610 13.671 1.00 95.69 95 ALA A O 1
ATOM 751 N N . ARG A 1 96 ? -8.897 -9.721 14.475 1.00 94.19 96 ARG A N 1
ATOM 752 C CA . ARG A 1 96 ? -9.007 -11.037 15.133 1.00 94.19 96 ARG A CA 1
ATOM 753 C C . ARG A 1 96 ? -9.037 -10.960 16.665 1.00 94.19 96 ARG A C 1
ATOM 755 O O . ARG A 1 96 ? -8.974 -12.009 17.303 1.00 94.19 96 ARG A O 1
ATOM 762 N N . ARG A 1 97 ? -9.035 -9.756 17.240 1.00 80.94 97 ARG A N 1
ATOM 763 C CA . ARG A 1 97 ? -9.183 -9.523 18.685 1.00 80.94 97 ARG A CA 1
ATOM 764 C C . ARG A 1 97 ? -10.647 -9.322 19.029 1.00 80.94 97 ARG A C 1
ATOM 766 O O . ARG A 1 97 ? -11.029 -9.801 20.114 1.00 80.94 97 ARG A O 1
#

Radius of gyration: 17.79 Å; chains: 1; bounding box: 34×48×44 Å